Protein AF-A0A3D3UK22-F1 (afdb_monomer_lite)

Ra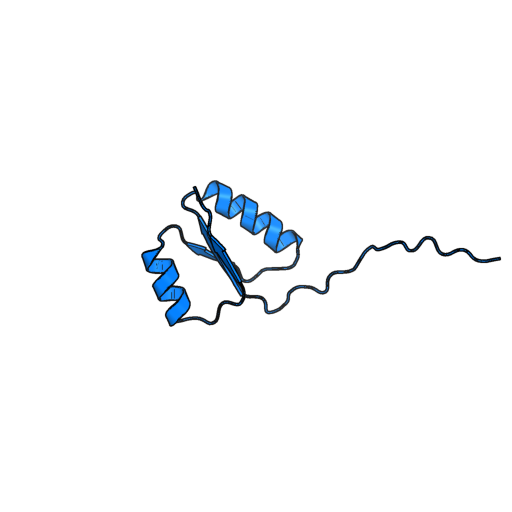dius of gyration: 16.45 Å; chains: 1; bounding box: 35×43×43 Å

pLDDT: mean 84.83, std 18.14, range [46.66, 97.94]

Secondary structure (DSSP, 8-state):
---------------TT-EEEEE-S-HHHHHHHHHHHHHTT--EEEEES-HHHHHHHHHHS--SEEEE---

Foldseek 3Di:
DDDDPPPDPPPPPQPVPAAEEEAALDPVVVVVVQVVCVVSNHNRYHYDPDVVVVVVCVVVDDHPYYHHDDD

Structure (mmCIF, N/CA/C/O backbone):
data_AF-A0A3D3UK22-F1
#
_entry.id   AF-A0A3D3UK22-F1
#
loop_
_atom_site.group_PDB
_atom_site.id
_atom_site.type_symbol
_atom_site.label_atom_id
_atom_site.label_alt_id
_atom_site.label_comp_id
_atom_site.label_asym_id
_atom_site.label_entity_id
_atom_site.label_seq_id
_atom_site.pdbx_PDB_ins_code
_atom_site.Cartn_x
_atom_site.Cartn_y
_atom_site.Cartn_z
_atom_site.occupancy
_atom_site.B_iso_or_equiv
_atom_site.auth_seq_id
_atom_site.auth_comp_id
_atom_site.auth_asym_id
_atom_site.auth_atom_id
_atom_site.pdbx_PDB_model_num
ATOM 1 N N . MET A 1 1 ? -23.454 30.210 33.136 1.00 46.66 1 MET A N 1
ATOM 2 C CA . MET A 1 1 ? -23.707 30.482 31.705 1.00 46.66 1 MET A CA 1
ATOM 3 C C . MET A 1 1 ? -22.654 29.720 30.910 1.00 46.66 1 MET A C 1
ATOM 5 O O . MET A 1 1 ? -21.474 29.990 31.075 1.00 46.66 1 MET A O 1
ATOM 9 N N . MET A 1 2 ? -23.060 28.652 30.220 1.00 47.38 2 MET A N 1
ATOM 10 C CA . MET A 1 2 ? -22.164 27.738 29.501 1.00 47.38 2 MET A CA 1
ATOM 11 C C . MET A 1 2 ? -21.646 28.371 28.204 1.00 47.38 2 MET A C 1
ATOM 13 O O . MET A 1 2 ? -22.420 29.019 27.509 1.00 47.38 2 MET A O 1
ATOM 17 N N . SER A 1 3 ? -20.410 28.066 27.806 1.00 50.34 3 SER A N 1
ATOM 18 C CA . SER A 1 3 ? -20.103 27.881 26.384 1.00 50.34 3 SER A CA 1
ATOM 19 C C . SER A 1 3 ? -18.987 26.852 26.213 1.00 50.34 3 SER A C 1
ATOM 21 O O . SER A 1 3 ? -17.859 27.022 26.670 1.00 50.34 3 SER A O 1
ATOM 23 N N . ARG A 1 4 ? -19.368 25.720 25.616 1.00 54.34 4 ARG A N 1
ATOM 24 C CA . ARG A 1 4 ? -18.529 24.567 25.299 1.00 54.34 4 ARG A CA 1
ATOM 25 C C . ARG A 1 4 ? -17.659 24.903 24.087 1.00 54.34 4 ARG A C 1
ATOM 27 O O . ARG A 1 4 ? -18.120 24.766 22.961 1.00 54.34 4 ARG A O 1
ATOM 34 N N . ALA A 1 5 ? -16.382 25.203 24.292 1.00 50.16 5 ALA A N 1
ATOM 35 C CA . ALA A 1 5 ? -15.382 25.060 23.235 1.00 50.16 5 ALA A CA 1
ATOM 36 C C . ALA A 1 5 ? -14.899 23.598 23.182 1.00 50.16 5 ALA A C 1
ATOM 38 O O . ALA A 1 5 ? -13.764 23.276 23.512 1.00 50.16 5 ALA A O 1
ATOM 39 N N . LYS A 1 6 ? -15.799 22.679 22.810 1.00 47.06 6 LYS A N 1
ATOM 40 C CA . LYS A 1 6 ? -15.423 21.357 22.288 1.00 47.06 6 LYS A CA 1
ATOM 41 C C . LYS A 1 6 ? -15.486 21.441 20.763 1.00 47.06 6 LYS A C 1
ATOM 43 O O . LYS A 1 6 ? -16.421 20.922 20.161 1.00 47.06 6 LYS A O 1
ATOM 48 N N . SER A 1 7 ? -14.528 22.124 20.136 1.00 49.19 7 SER A N 1
ATOM 49 C CA . SER A 1 7 ? -14.370 22.055 18.680 1.00 49.19 7 SER A CA 1
ATOM 50 C C . SER A 1 7 ? -13.416 20.912 18.332 1.00 49.19 7 SER A C 1
ATOM 52 O O . SER A 1 7 ? -12.200 21.044 18.398 1.00 49.19 7 SER A O 1
ATOM 54 N N . MET A 1 8 ? -14.024 19.772 18.001 1.00 52.31 8 MET A N 1
ATOM 55 C CA . MET A 1 8 ? -13.523 18.789 17.037 1.00 52.31 8 MET A CA 1
ATOM 56 C C . MET A 1 8 ? -12.096 18.250 17.247 1.00 52.31 8 MET A C 1
ATOM 58 O O . MET A 1 8 ? -11.278 18.269 16.338 1.00 52.31 8 MET A O 1
ATOM 62 N N . GLN A 1 9 ? -11.841 17.577 18.371 1.00 52.66 9 GLN A N 1
ATOM 63 C CA . GLN A 1 9 ? -11.138 16.297 18.234 1.00 52.66 9 GLN A CA 1
ATOM 64 C C . GLN A 1 9 ? -12.181 15.293 17.766 1.00 52.66 9 GLN A C 1
ATOM 66 O O . GLN A 1 9 ? -12.859 14.641 18.562 1.00 52.66 9 GLN A O 1
ATOM 71 N N . GLN A 1 10 ? -12.378 15.249 16.452 1.00 54.59 10 GLN A N 1
ATOM 72 C CA . GLN A 1 10 ? -13.091 14.159 15.820 1.00 54.59 10 GLN A CA 1
ATOM 73 C C . GLN A 1 10 ? -12.252 12.917 16.124 1.00 54.59 10 GLN A C 1
ATOM 75 O O . GLN A 1 10 ? -11.212 12.695 15.511 1.00 54.59 10 GLN A O 1
ATOM 80 N N . LYS A 1 11 ? -12.635 12.160 17.161 1.00 53.19 11 LYS A N 1
ATOM 81 C CA . LYS A 1 11 ? -12.127 10.806 17.371 1.00 53.19 11 LYS A CA 1
ATOM 82 C C . LYS A 1 11 ? -12.577 10.024 16.146 1.00 53.19 11 LYS A C 1
ATOM 84 O O . LYS A 1 11 ? -13.693 9.513 16.121 1.00 53.19 11 LYS A O 1
ATOM 89 N N . LYS A 1 12 ? -11.752 10.027 15.097 1.00 53.69 12 LYS A N 1
ATOM 90 C CA . LYS A 1 12 ? -11.896 9.109 13.978 1.00 53.69 12 LYS A CA 1
ATOM 91 C C . LYS A 1 12 ? -11.877 7.737 14.640 1.00 53.69 12 LYS A C 1
ATOM 93 O O . LYS A 1 12 ? -10.922 7.424 15.354 1.00 53.69 12 LYS A O 1
ATOM 98 N N . ALA A 1 13 ? -12.987 7.008 14.547 1.00 50.84 13 ALA A N 1
ATOM 99 C CA . ALA A 1 13 ? -12.998 5.625 14.990 1.00 50.84 13 ALA A CA 1
ATOM 100 C C . ALA A 1 13 ? -11.786 4.944 14.335 1.00 50.84 13 ALA A C 1
ATOM 102 O O . ALA A 1 13 ? -11.476 5.296 13.187 1.00 50.84 13 ALA A O 1
ATOM 103 N N . PRO A 1 14 ? -11.070 4.055 15.044 1.00 53.50 14 PRO A N 1
ATOM 104 C CA . PRO A 1 14 ? -10.052 3.249 14.396 1.00 53.50 14 PRO A CA 1
ATOM 105 C C . PRO A 1 14 ? -10.666 2.687 13.120 1.00 53.50 14 PRO A C 1
ATOM 107 O O . PRO A 1 14 ? -11.804 2.211 13.137 1.00 53.50 14 PRO A O 1
ATOM 110 N N . ALA A 1 15 ? -9.949 2.796 12.009 1.00 61.31 15 ALA A N 1
ATOM 111 C CA . ALA A 1 15 ? -10.315 2.129 10.772 1.00 61.31 15 ALA A CA 1
ATOM 112 C C . ALA A 1 15 ? -10.055 0.616 10.910 1.00 61.31 15 ALA A C 1
ATOM 114 O O . ALA A 1 15 ? -9.428 0.003 10.047 1.00 61.31 15 ALA A O 1
ATOM 115 N N . ASP A 1 16 ? -10.477 0.032 12.035 1.00 62.03 16 ASP A N 1
ATOM 116 C CA . ASP A 1 16 ? -10.389 -1.390 12.298 1.00 62.03 16 ASP A CA 1
ATOM 117 C C . ASP A 1 16 ? -11.148 -2.086 11.166 1.00 62.03 16 ASP A C 1
ATOM 119 O O . ASP A 1 16 ? -12.335 -1.842 10.948 1.00 62.03 16 ASP A O 1
ATOM 123 N N . GLY A 1 17 ? -10.420 -2.894 10.398 1.00 78.31 17 GLY A N 1
ATOM 124 C CA . GLY A 1 17 ? -10.955 -3.623 9.252 1.00 78.31 17 GLY A CA 1
ATOM 125 C C . GLY A 1 17 ? -10.723 -2.995 7.876 1.00 78.31 17 GLY A C 1
ATOM 126 O O . GLY A 1 17 ? -11.031 -3.672 6.907 1.00 78.31 17 GLY A O 1
ATOM 127 N N . ILE A 1 18 ? -10.154 -1.786 7.752 1.00 89.81 18 ILE A N 1
ATOM 128 C CA . ILE A 1 18 ? -9.760 -1.254 6.432 1.00 89.81 18 ILE A CA 1
ATOM 129 C C . ILE A 1 18 ? -8.411 -1.849 6.017 1.00 89.81 18 ILE A C 1
ATOM 131 O O . ILE A 1 18 ? -7.389 -1.576 6.653 1.00 89.81 18 ILE A O 1
ATOM 135 N N . THR A 1 19 ? -8.409 -2.612 4.925 1.00 94.56 19 THR A N 1
ATOM 136 C CA . THR A 1 19 ? -7.212 -3.151 4.272 1.00 94.56 19 THR A CA 1
ATOM 137 C C . THR A 1 19 ? -6.779 -2.244 3.125 1.00 94.56 19 THR A C 1
ATOM 139 O O . THR A 1 19 ? -7.549 -1.966 2.204 1.00 94.56 19 THR A O 1
ATOM 142 N N . VAL A 1 20 ? -5.527 -1.794 3.169 1.00 96.88 20 VAL A N 1
ATOM 143 C CA . VAL A 1 20 ? -4.926 -0.907 2.169 1.00 96.88 20 VAL A CA 1
ATOM 144 C C . VAL A 1 20 ? -3.857 -1.652 1.377 1.00 96.88 20 VAL A C 1
ATOM 146 O O . VAL A 1 20 ? -2.957 -2.239 1.971 1.00 96.88 20 VAL A O 1
ATOM 149 N N . LEU A 1 21 ? -3.905 -1.570 0.048 1.00 97.94 21 LEU A N 1
ATOM 150 C CA . LEU A 1 21 ? -2.777 -1.904 -0.824 1.00 97.94 21 LEU A CA 1
ATOM 151 C C . LEU A 1 21 ? -2.016 -0.620 -1.158 1.00 97.94 21 LEU A C 1
ATOM 153 O O . LEU A 1 21 ? -2.574 0.288 -1.766 1.00 97.94 21 LEU A O 1
ATOM 157 N N . LEU A 1 22 ? -0.751 -0.546 -0.761 1.00 97.69 22 LEU A N 1
ATOM 158 C CA . LEU A 1 22 ? 0.154 0.559 -1.053 1.00 97.69 22 LEU A CA 1
ATOM 159 C C . LEU A 1 22 ? 1.142 0.140 -2.147 1.00 97.69 22 LEU A C 1
ATOM 161 O O . LEU A 1 22 ? 2.053 -0.644 -1.882 1.00 97.69 22 LEU A O 1
ATOM 165 N N . LEU A 1 23 ? 0.959 0.682 -3.351 1.00 97.62 23 LEU A N 1
ATOM 166 C CA . LEU A 1 23 ? 1.832 0.495 -4.504 1.00 97.62 23 LEU A CA 1
ATOM 167 C C . LEU A 1 23 ? 2.718 1.729 -4.693 1.00 97.62 23 LEU A C 1
ATOM 169 O O . LEU A 1 23 ? 2.258 2.770 -5.154 1.00 97.62 23 LEU A O 1
ATOM 173 N N . ASP A 1 24 ? 3.992 1.600 -4.347 1.00 97.19 24 ASP A N 1
ATOM 174 C CA . ASP A 1 24 ? 5.001 2.653 -4.494 1.00 97.19 24 ASP A CA 1
ATOM 175 C C . ASP A 1 24 ? 6.356 1.986 -4.769 1.00 97.19 24 ASP A C 1
ATOM 177 O O . ASP A 1 24 ? 6.710 1.019 -4.097 1.00 97.19 24 ASP A O 1
ATOM 181 N N . ASP A 1 25 ? 7.111 2.472 -5.757 1.00 94.88 25 ASP A N 1
ATOM 182 C CA . ASP A 1 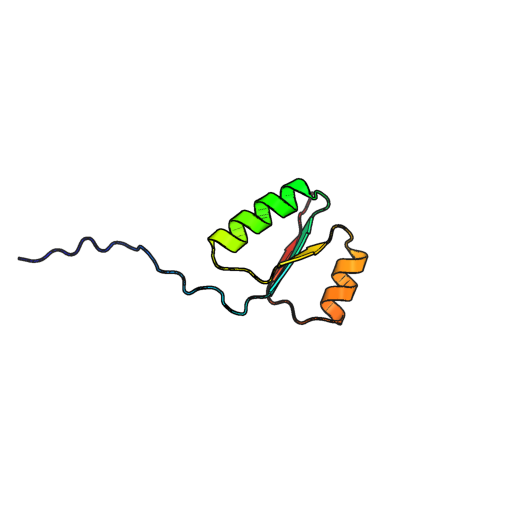25 ? 8.407 1.905 -6.151 1.00 94.88 25 ASP A CA 1
ATOM 183 C C . ASP A 1 25 ? 9.556 2.200 -5.163 1.00 94.88 25 ASP A C 1
ATOM 185 O O . ASP A 1 25 ? 10.626 1.592 -5.238 1.00 94.88 25 ASP A O 1
ATOM 189 N N . SER A 1 26 ? 9.340 3.103 -4.205 1.00 95.88 26 SER A N 1
ATOM 190 C CA . SER A 1 26 ? 10.286 3.463 -3.156 1.00 95.88 26 SER A CA 1
ATOM 191 C C . SER A 1 26 ? 9.880 2.857 -1.817 1.00 95.88 26 SER A C 1
ATOM 193 O O . SER A 1 26 ? 8.902 3.263 -1.188 1.00 95.88 26 SER A O 1
ATOM 195 N N . LYS A 1 27 ? 10.709 1.944 -1.304 1.00 95.88 27 LYS A N 1
ATOM 196 C CA . LYS A 1 27 ? 10.529 1.362 0.037 1.00 95.88 27 LYS A CA 1
ATOM 197 C C . LYS A 1 27 ? 10.572 2.408 1.157 1.00 95.88 27 LYS A C 1
ATOM 199 O O . LYS A 1 27 ? 9.894 2.236 2.169 1.00 95.88 27 LYS A O 1
ATOM 204 N N . ASP A 1 28 ? 11.321 3.492 0.969 1.00 96.62 28 ASP A N 1
ATOM 205 C CA . ASP A 1 28 ? 11.408 4.578 1.949 1.00 96.62 28 ASP A CA 1
ATOM 206 C C . ASP A 1 28 ? 10.089 5.352 2.023 1.00 96.62 28 ASP A C 1
ATOM 208 O O . ASP A 1 28 ? 9.546 5.553 3.113 1.00 96.62 28 ASP A O 1
ATOM 212 N N . ARG A 1 29 ? 9.512 5.719 0.868 1.00 95.81 29 ARG A N 1
ATOM 213 C CA . ARG A 1 29 ? 8.181 6.343 0.835 1.00 95.81 29 ARG A CA 1
ATOM 214 C C . ARG A 1 29 ? 7.109 5.400 1.361 1.00 95.81 29 ARG A C 1
ATOM 216 O O . ARG A 1 29 ? 6.268 5.837 2.142 1.00 95.81 29 ARG A O 1
ATOM 223 N N . GLN A 1 30 ? 7.183 4.104 1.048 1.00 97.25 30 GLN A N 1
ATOM 224 C CA . GLN A 1 30 ? 6.276 3.121 1.638 1.00 97.25 30 GLN A CA 1
ATOM 225 C C . GLN A 1 30 ? 6.327 3.110 3.171 1.00 97.25 30 GLN A C 1
ATOM 227 O O . GLN A 1 30 ? 5.281 3.038 3.813 1.00 97.25 30 GLN A O 1
ATOM 232 N N . ALA A 1 31 ? 7.521 3.179 3.770 1.00 96.94 31 ALA A N 1
ATOM 233 C CA . ALA A 1 31 ? 7.684 3.191 5.224 1.00 96.94 31 ALA A CA 1
ATOM 234 C C . ALA A 1 31 ? 7.098 4.462 5.863 1.00 96.94 31 ALA A C 1
ATOM 236 O O . ALA A 1 31 ? 6.420 4.391 6.894 1.00 96.94 31 ALA A O 1
ATOM 237 N N . ILE A 1 32 ? 7.303 5.619 5.225 1.00 97.12 32 ILE A N 1
ATOM 238 C CA . ILE A 1 32 ? 6.714 6.893 5.657 1.00 97.12 32 ILE A CA 1
ATOM 239 C C . ILE A 1 32 ? 5.185 6.824 5.571 1.00 97.12 32 ILE A C 1
ATOM 241 O O . ILE A 1 32 ? 4.500 7.096 6.557 1.00 97.12 32 ILE A O 1
ATOM 245 N N . THR A 1 33 ? 4.641 6.399 4.429 1.00 96.62 33 THR A N 1
ATOM 246 C CA . THR A 1 33 ? 3.194 6.269 4.218 1.00 96.62 33 THR A CA 1
ATOM 247 C C . THR A 1 33 ? 2.572 5.274 5.196 1.00 96.62 33 THR A C 1
ATOM 249 O O . THR A 1 33 ? 1.538 5.575 5.788 1.00 96.62 33 THR A O 1
ATOM 252 N N . GLN A 1 34 ? 3.221 4.133 5.450 1.00 95.94 34 GLN A N 1
ATOM 253 C CA . GLN A 1 34 ? 2.783 3.175 6.467 1.00 95.94 34 GLN A CA 1
ATOM 254 C C . GLN A 1 34 ? 2.701 3.824 7.854 1.00 95.94 34 GLN A C 1
ATOM 256 O O . GLN A 1 34 ? 1.684 3.683 8.525 1.00 95.94 34 GLN A O 1
ATOM 261 N N . THR A 1 35 ? 3.719 4.587 8.261 1.00 96.44 35 THR A N 1
ATOM 262 C CA . THR A 1 35 ? 3.727 5.277 9.564 1.00 96.44 35 THR A CA 1
ATOM 263 C C . THR A 1 35 ? 2.548 6.251 9.696 1.00 96.44 35 THR A C 1
ATOM 265 O O . THR A 1 35 ? 1.911 6.336 10.747 1.00 96.44 35 THR A O 1
ATOM 268 N N . VAL A 1 36 ? 2.213 6.970 8.619 1.00 95.75 36 VAL A N 1
ATOM 269 C CA . VAL A 1 36 ? 1.056 7.881 8.582 1.00 95.75 36 VAL A CA 1
ATOM 270 C C . VAL A 1 36 ? -0.266 7.113 8.685 1.00 95.75 36 VAL A C 1
ATOM 272 O O . VAL A 1 36 ? -1.149 7.5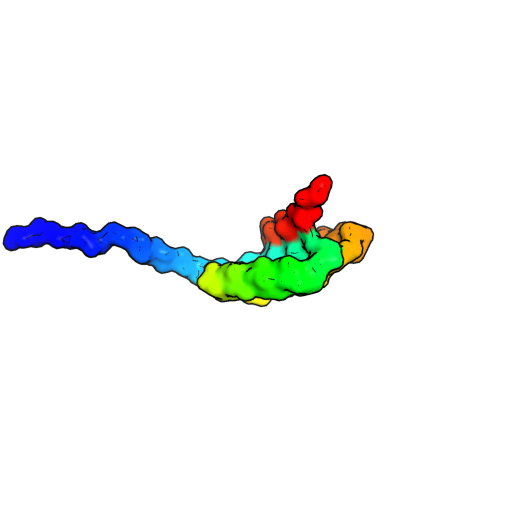18 9.445 1.00 95.75 36 VAL A O 1
ATOM 275 N N . LEU A 1 37 ? -0.406 5.999 7.959 1.00 94.50 37 LEU A N 1
ATOM 276 C CA . LEU A 1 37 ? -1.590 5.134 8.013 1.00 94.50 37 LEU A CA 1
ATOM 277 C C . LEU A 1 37 ? -1.789 4.543 9.416 1.00 94.50 37 LEU A C 1
ATOM 279 O O . LEU A 1 37 ? -2.892 4.618 9.962 1.00 94.50 37 LEU A O 1
ATOM 283 N N . GLU A 1 38 ? -0.718 4.055 10.040 1.00 92.81 38 GLU A N 1
ATOM 284 C CA . GLU A 1 38 ? -0.733 3.537 11.410 1.00 92.81 38 GLU A CA 1
ATOM 285 C C . GLU A 1 38 ? -1.141 4.618 12.420 1.00 92.81 38 GLU A C 1
ATOM 287 O O . GLU A 1 38 ? -1.989 4.369 13.282 1.00 92.81 38 GLU A O 1
ATOM 292 N N . GLY A 1 39 ? -0.619 5.842 12.274 1.00 92.25 39 GLY A N 1
ATOM 293 C CA . GLY A 1 39 ? -1.027 7.002 13.073 1.00 92.25 39 GLY A CA 1
ATOM 294 C C . GLY A 1 39 ? -2.504 7.381 12.902 1.00 92.25 39 GLY A C 1
ATOM 295 O O . GLY A 1 39 ? -3.120 7.906 13.831 1.00 92.25 39 GLY A O 1
ATOM 296 N N . ALA A 1 40 ? -3.099 7.064 11.748 1.00 90.50 40 ALA A N 1
ATOM 297 C CA . ALA A 1 40 ? -4.528 7.214 11.475 1.00 90.50 40 ALA A CA 1
ATOM 298 C C . ALA A 1 40 ? -5.380 6.014 11.941 1.00 90.50 40 ALA A C 1
ATOM 300 O O . ALA A 1 40 ? -6.598 6.019 11.748 1.00 90.50 40 ALA A O 1
ATOM 301 N N . GLY A 1 41 ? -4.763 5.000 12.555 1.00 91.25 41 GLY A N 1
ATOM 302 C CA . GLY A 1 41 ? -5.430 3.791 13.036 1.00 91.25 41 GLY A CA 1
ATOM 303 C C . GLY A 1 41 ? -5.627 2.702 11.977 1.00 91.25 41 GLY A C 1
ATOM 304 O O . GLY A 1 41 ? -6.335 1.740 12.250 1.00 91.25 41 GLY A O 1
ATOM 305 N N . ILE A 1 42 ? -5.019 2.826 10.794 1.00 92.69 42 ILE A N 1
ATOM 306 C CA . ILE A 1 42 ? -5.041 1.808 9.735 1.00 92.69 42 ILE A CA 1
ATOM 307 C C . ILE A 1 42 ? -3.808 0.921 9.902 1.00 92.69 42 ILE A C 1
ATOM 309 O O . ILE A 1 42 ? -2.682 1.394 9.785 1.00 92.69 42 ILE A O 1
ATOM 313 N N . ARG A 1 43 ? -4.012 -0.369 10.181 1.00 89.12 43 ARG A N 1
ATOM 314 C CA . ARG A 1 43 ? -2.910 -1.315 10.453 1.00 89.12 43 ARG A CA 1
ATOM 315 C C . ARG A 1 43 ? -2.769 -2.420 9.409 1.00 89.12 43 ARG A C 1
ATOM 317 O O . ARG A 1 43 ? -1.702 -3.012 9.300 1.00 89.12 43 ARG A O 1
ATOM 324 N N . ALA A 1 44 ? -3.823 -2.705 8.647 1.00 91.56 44 ALA A N 1
ATOM 325 C CA . ALA A 1 44 ? -3.787 -3.700 7.583 1.00 91.56 44 ALA A CA 1
ATOM 326 C C . ALA A 1 44 ? -3.283 -3.041 6.292 1.00 91.56 44 ALA A C 1
ATOM 328 O O . ALA A 1 44 ? -4.069 -2.533 5.497 1.00 91.56 44 ALA A O 1
ATOM 329 N N . VAL A 1 45 ? -1.961 -3.005 6.111 1.00 95.19 45 VAL A N 1
ATOM 330 C CA . VAL A 1 45 ? -1.319 -2.433 4.918 1.00 95.19 45 VAL A CA 1
ATOM 331 C C . VAL A 1 45 ? -0.501 -3.508 4.207 1.00 95.19 45 VAL A C 1
ATOM 333 O O . VAL A 1 45 ? 0.479 -4.017 4.750 1.00 95.19 45 VAL A O 1
ATOM 336 N N . ILE A 1 46 ? -0.890 -3.829 2.977 1.00 96.50 46 ILE A N 1
ATOM 337 C CA . ILE A 1 46 ? -0.137 -4.668 2.045 1.00 96.50 46 ILE A CA 1
ATOM 338 C C . ILE A 1 46 ? 0.724 -3.728 1.201 1.00 96.50 46 ILE A C 1
ATOM 340 O O . ILE A 1 46 ? 0.200 -2.805 0.584 1.00 96.50 46 ILE A O 1
ATOM 344 N N . LYS A 1 47 ? 2.043 -3.917 1.195 1.00 97.31 47 LYS A N 1
ATOM 345 C CA . LYS A 1 47 ? 2.980 -3.051 0.466 1.00 97.31 47 LYS A CA 1
ATOM 346 C C . LYS A 1 47 ? 3.521 -3.781 -0.746 1.00 97.31 47 LYS A C 1
ATOM 348 O O . LYS A 1 47 ? 4.028 -4.888 -0.588 1.00 97.31 47 LYS A O 1
ATOM 353 N N . GLU A 1 48 ? 3.489 -3.135 -1.903 1.00 97.31 48 GLU A N 1
ATOM 354 C CA . GLU A 1 48 ? 4.098 -3.663 -3.116 1.00 97.31 48 GLU A CA 1
ATOM 355 C C . GLU A 1 48 ? 4.828 -2.603 -3.928 1.00 97.31 48 GLU A C 1
ATOM 357 O O . GLU A 1 48 ? 4.464 -1.431 -3.938 1.00 97.31 48 GLU A O 1
ATOM 362 N N . THR A 1 49 ? 5.887 -3.029 -4.612 1.00 96.50 49 THR A N 1
ATOM 363 C CA . THR A 1 49 ? 6.661 -2.166 -5.521 1.00 96.50 49 THR A CA 1
ATOM 364 C C . THR A 1 49 ? 6.400 -2.494 -6.991 1.00 96.50 49 THR A C 1
ATOM 366 O O . THR A 1 49 ? 6.722 -1.690 -7.860 1.00 96.50 49 THR A O 1
ATOM 369 N N . ASP A 1 50 ? 5.853 -3.680 -7.281 1.00 95.31 50 ASP A N 1
ATOM 370 C CA . ASP A 1 50 ? 5.586 -4.163 -8.638 1.00 95.31 50 ASP A CA 1
ATOM 371 C C . ASP A 1 50 ? 4.079 -4.087 -8.954 1.00 95.31 50 ASP A C 1
ATOM 373 O O . ASP A 1 50 ? 3.282 -4.783 -8.314 1.00 95.31 50 ASP A O 1
ATOM 377 N N . PRO A 1 51 ? 3.667 -3.298 -9.964 1.00 93.88 51 PRO A N 1
ATOM 378 C CA . PRO A 1 51 ? 2.273 -3.221 -10.394 1.00 93.88 51 PRO A CA 1
ATOM 379 C C . PRO A 1 51 ? 1.665 -4.573 -10.792 1.00 93.88 51 PRO A C 1
ATOM 381 O O . PRO A 1 51 ? 0.469 -4.787 -10.607 1.00 93.88 51 PRO A O 1
ATOM 384 N N . SER A 1 52 ? 2.468 -5.504 -11.310 1.00 96.06 52 SER A N 1
ATOM 385 C CA . SER A 1 52 ? 1.995 -6.835 -11.708 1.00 96.06 52 SER A CA 1
ATOM 386 C C . SER A 1 52 ? 1.579 -7.647 -10.483 1.00 96.06 52 SER A C 1
ATOM 388 O O . SER A 1 52 ? 0.494 -8.223 -10.458 1.00 96.06 52 SER A O 1
ATOM 390 N N . ARG A 1 53 ? 2.397 -7.613 -9.424 1.00 97.00 53 ARG A N 1
ATOM 39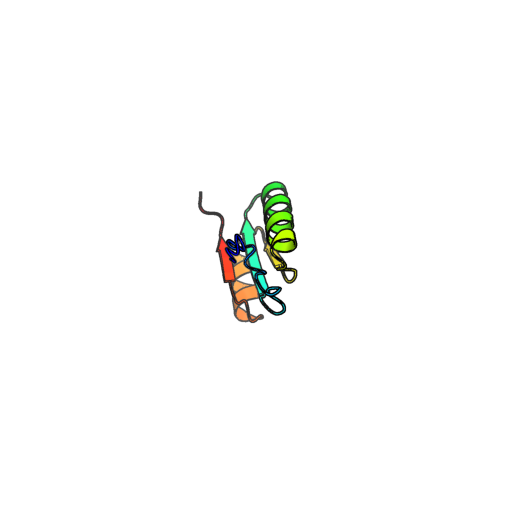1 C CA . ARG A 1 53 ? 2.081 -8.249 -8.137 1.00 97.00 53 ARG A CA 1
ATOM 392 C C . ARG A 1 53 ? 0.905 -7.586 -7.438 1.00 97.00 53 ARG A C 1
ATOM 394 O O . ARG A 1 53 ? 0.063 -8.283 -6.881 1.00 97.00 53 ARG A O 1
ATOM 401 N N . ALA A 1 54 ? 0.798 -6.262 -7.527 1.00 96.12 54 ALA A N 1
ATOM 402 C CA . ALA A 1 54 ? -0.358 -5.532 -7.020 1.00 96.12 54 ALA A CA 1
ATOM 403 C C . ALA A 1 54 ? -1.670 -6.002 -7.677 1.00 96.12 54 ALA A C 1
ATOM 405 O O . ALA A 1 54 ? -2.669 -6.182 -6.985 1.00 96.12 54 ALA A O 1
ATOM 406 N N . LEU A 1 55 ? -1.672 -6.260 -8.991 1.00 96.69 55 LEU A N 1
ATOM 407 C CA . LEU A 1 55 ? -2.842 -6.809 -9.684 1.00 96.69 55 LEU A CA 1
ATOM 408 C C . LEU A 1 55 ? -3.192 -8.229 -9.228 1.00 96.69 55 LEU A C 1
ATOM 410 O O . LEU A 1 55 ? -4.376 -8.538 -9.106 1.00 96.69 55 LEU A O 1
ATOM 414 N N . ASP A 1 56 ? -2.199 -9.080 -8.971 1.00 97.81 56 ASP A N 1
ATOM 415 C CA . ASP A 1 56 ? -2.440 -10.429 -8.446 1.00 97.81 56 ASP A CA 1
ATOM 416 C C . ASP A 1 56 ? -3.056 -10.373 -7.040 1.00 97.81 56 ASP A C 1
ATOM 418 O O . ASP A 1 56 ? -4.072 -11.018 -6.786 1.00 97.81 56 ASP A O 1
ATOM 422 N N . ILE A 1 57 ? -2.551 -9.493 -6.168 1.00 96.44 57 ILE A N 1
ATOM 423 C CA . ILE A 1 57 ? -3.120 -9.262 -4.830 1.00 96.44 57 ILE A CA 1
ATOM 424 C C . ILE A 1 57 ? -4.585 -8.830 -4.915 1.00 96.44 57 ILE A C 1
ATOM 426 O O . ILE A 1 57 ? -5.414 -9.339 -4.168 1.00 96.44 57 ILE A O 1
ATOM 430 N N . LEU A 1 58 ? -4.928 -7.928 -5.839 1.00 96.12 58 LEU A N 1
ATOM 431 C CA . LEU A 1 5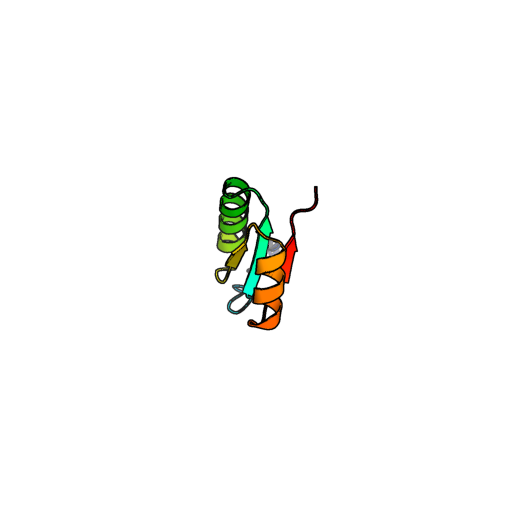8 ? -6.309 -7.469 -6.024 1.00 96.12 58 LEU A CA 1
ATOM 432 C C . LEU A 1 58 ? -7.256 -8.564 -6.540 1.00 96.12 58 LEU A C 1
ATOM 434 O O . LEU A 1 58 ? -8.471 -8.426 -6.407 1.00 96.12 58 LEU A O 1
ATOM 438 N N . ARG A 1 59 ? -6.730 -9.638 -7.140 1.00 96.81 59 ARG A N 1
ATOM 439 C CA . ARG A 1 59 ? -7.522 -10.810 -7.553 1.00 96.81 59 ARG A CA 1
ATOM 440 C C . ARG A 1 59 ? -7.714 -11.811 -6.417 1.00 96.81 59 ARG A C 1
ATOM 442 O O . ARG A 1 59 ? -8.733 -12.494 -6.386 1.00 96.81 59 ARG A O 1
ATOM 449 N N . GLU A 1 60 ? -6.733 -11.921 -5.526 1.00 95.19 60 GLU A N 1
ATOM 450 C CA . GLU A 1 60 ? -6.680 -12.935 -4.465 1.00 95.19 60 GLU A CA 1
ATOM 451 C C . GLU A 1 60 ? -7.241 -12.438 -3.124 1.00 95.19 60 GLU A C 1
ATOM 453 O O . GLU A 1 60 ? -7.702 -13.236 -2.305 1.00 95.19 60 GLU A O 1
ATOM 458 N N . HIS A 1 61 ? -7.233 -11.124 -2.899 1.00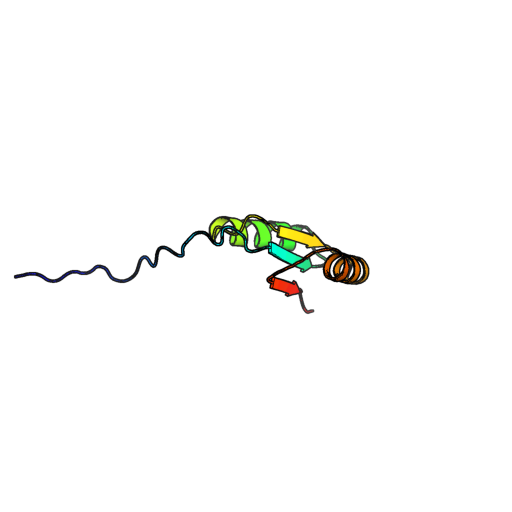 91.25 61 HIS A N 1
ATOM 459 C CA . HIS A 1 61 ? -7.582 -10.505 -1.627 1.00 91.25 61 HIS A CA 1
ATOM 460 C C . HIS A 1 61 ? -8.609 -9.386 -1.790 1.00 91.25 61 HIS A C 1
ATOM 462 O O . HIS A 1 61 ? -8.593 -8.619 -2.751 1.00 91.25 61 HIS A O 1
ATOM 468 N N . VAL A 1 62 ? -9.480 -9.249 -0.788 1.00 91.56 62 VAL A N 1
ATOM 469 C CA . VAL A 1 62 ? -10.344 -8.073 -0.660 1.00 91.56 62 VAL A CA 1
ATOM 470 C C . VAL A 1 62 ? -9.508 -6.936 -0.080 1.00 91.56 62 VAL A C 1
ATOM 472 O O . VAL A 1 62 ? -9.010 -7.029 1.040 1.00 91.56 62 VAL A O 1
ATOM 475 N N . VAL A 1 63 ? -9.354 -5.874 -0.863 1.00 95.62 63 VAL A N 1
ATOM 476 C CA . VAL A 1 63 ? -8.691 -4.629 -0.476 1.00 95.62 63 VAL A CA 1
ATOM 477 C C . VAL A 1 63 ? -9.724 -3.511 -0.558 1.00 95.62 63 VAL A C 1
ATOM 479 O O . VAL A 1 63 ? -10.417 -3.387 -1.565 1.00 95.62 63 VAL A O 1
ATOM 482 N N . ASP A 1 64 ? -9.818 -2.687 0.482 1.00 95.81 64 ASP A N 1
ATOM 483 C CA . ASP A 1 64 ? -10.793 -1.594 0.549 1.00 95.81 64 ASP A CA 1
ATOM 484 C C . ASP A 1 64 ? -10.296 -0.335 -0.167 1.00 95.81 64 ASP A C 1
ATOM 486 O O . ASP A 1 64 ? -11.076 0.417 -0.752 1.00 95.81 64 ASP A O 1
ATOM 490 N N . VAL A 1 65 ? -8.984 -0.088 -0.102 1.00 96.00 65 VAL A N 1
ATOM 491 C CA . VAL A 1 65 ? -8.345 1.103 -0.670 1.00 96.00 65 VAL A CA 1
ATOM 492 C C . VAL A 1 65 ? -7.028 0.728 -1.332 1.00 96.00 65 VAL A C 1
ATOM 494 O O . VAL A 1 65 ? -6.182 0.070 -0.730 1.00 96.00 65 VAL A O 1
ATOM 497 N N . VAL A 1 66 ? -6.816 1.219 -2.551 1.00 96.88 66 VAL A N 1
ATOM 498 C CA . VAL A 1 66 ? -5.516 1.157 -3.223 1.00 96.88 66 VAL A CA 1
ATOM 499 C C . VAL A 1 66 ? -4.907 2.554 -3.242 1.00 96.88 66 VAL A C 1
ATOM 501 O O . VAL A 1 66 ? -5.515 3.496 -3.748 1.00 96.88 66 VAL A O 1
ATOM 504 N N . LEU A 1 67 ? -3.708 2.684 -2.686 1.00 96.81 67 LEU A N 1
ATOM 505 C CA . LEU A 1 67 ? -2.870 3.871 -2.790 1.00 96.81 67 LEU A CA 1
ATOM 506 C C . LEU A 1 67 ? -1.793 3.583 -3.828 1.00 96.81 67 LEU A C 1
ATOM 508 O O . LEU A 1 67 ? -0.943 2.726 -3.607 1.00 96.81 67 LEU A O 1
ATOM 512 N N . VAL A 1 68 ? -1.853 4.274 -4.961 1.00 96.44 68 VAL A N 1
ATOM 513 C CA . VAL A 1 68 ? -0.883 4.125 -6.048 1.00 96.44 68 VAL A CA 1
ATOM 514 C C . VAL A 1 68 ? -0.074 5.405 -6.141 1.00 96.44 68 VAL A C 1
ATOM 516 O O . VAL A 1 68 ? -0.646 6.476 -6.341 1.00 96.44 68 VAL A O 1
ATOM 519 N N . GLU A 1 69 ? 1.243 5.289 -6.013 1.00 92.94 69 GLU A N 1
ATOM 520 C CA . GLU A 1 69 ? 2.147 6.383 -6.337 1.00 92.94 69 GLU A CA 1
ATOM 521 C C . GLU A 1 69 ? 2.132 6.608 -7.850 1.00 92.94 69 GLU A C 1
ATOM 523 O O . GLU A 1 69 ? 2.429 5.706 -8.638 1.00 92.94 69 GLU A O 1
ATOM 528 N N . TYR A 1 70 ? 1.768 7.821 -8.253 1.00 83.12 70 TYR A N 1
ATOM 529 C CA . TYR A 1 70 ? 1.798 8.251 -9.643 1.00 83.12 70 TYR A CA 1
ATOM 530 C C . TYR A 1 70 ? 2.985 9.190 -9.846 1.00 83.12 70 TYR A C 1
ATOM 532 O O . TYR A 1 70 ? 3.124 10.175 -9.122 1.00 83.12 70 TYR A O 1
ATOM 540 N N . ARG A 1 71 ? 3.822 8.881 -10.836 1.00 67.50 71 ARG A N 1
ATOM 541 C CA . ARG A 1 71 ? 4.957 9.710 -11.251 1.00 67.50 71 ARG A CA 1
ATOM 542 C C . ARG A 1 71 ? 4.629 10.514 -12.499 1.00 67.50 71 ARG A C 1
ATOM 544 O O . ARG A 1 71 ? 3.993 9.942 -13.410 1.00 67.50 71 ARG A O 1
#

Sequence (71 aa):
MMSRAKSMQQKKAPADGITVLLLDDSKDRQAITQTVLEGAGIRAVIKETDPSRALDILREHVVDVVLVEYR